Protein AF-A0A1H6XCK7-F1 (afdb_monomer)

Solvent-accessible surface area (backbone atoms only — not comparable to full-atom values): 4492 Å² total; per-residue (Å²): 128,64,53,71,66,59,37,32,59,44,56,72,70,63,50,68,67,25,32,34,37,42,73,86,53,91,63,70,28,38,25,72,43,70,56,100,69,33,40,30,31,51,35,97,82,78,45,38,35,39,37,28,51,82,44,99,90,44,35,33,33,33,32,69,83,76,75,45,76,44,80,57,66,37,63,41,76,74,88

pLDDT: mean 92.76, std 6.17, range [70.81, 97.88]

Stru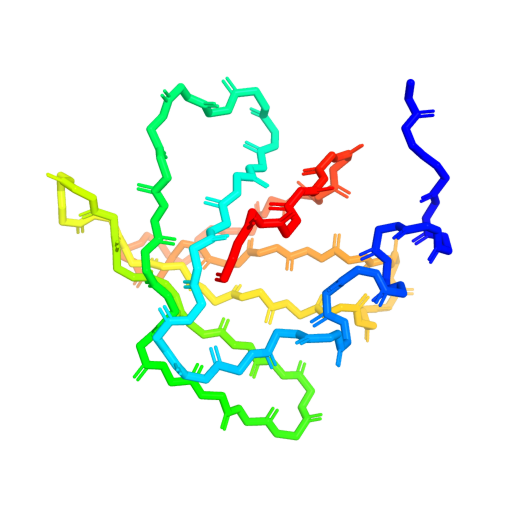cture (mmCIF, N/CA/C/O backbone):
data_AF-A0A1H6XCK7-F1
#
_entry.id   AF-A0A1H6XCK7-F1
#
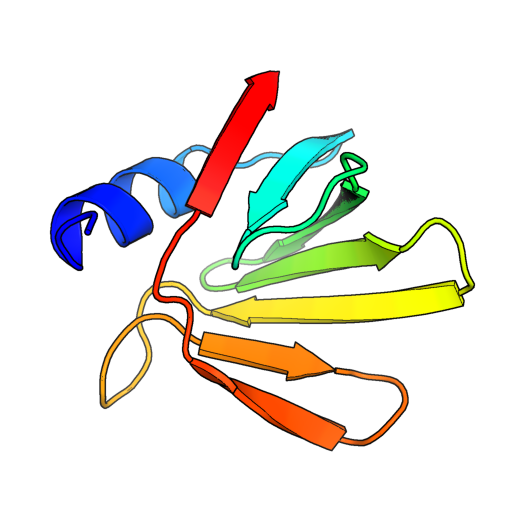loop_
_atom_site.group_PDB
_atom_site.id
_atom_site.type_symbol
_atom_site.label_atom_id
_atom_site.label_alt_id
_atom_site.label_comp_id
_atom_site.label_asym_id
_atom_site.label_entity_id
_atom_site.label_seq_id
_atom_site.pdbx_PDB_ins_code
_atom_site.Cartn_x
_atom_site.Cartn_y
_atom_site.Cartn_z
_atom_site.occupancy
_atom_site.B_iso_or_equiv
_atom_site.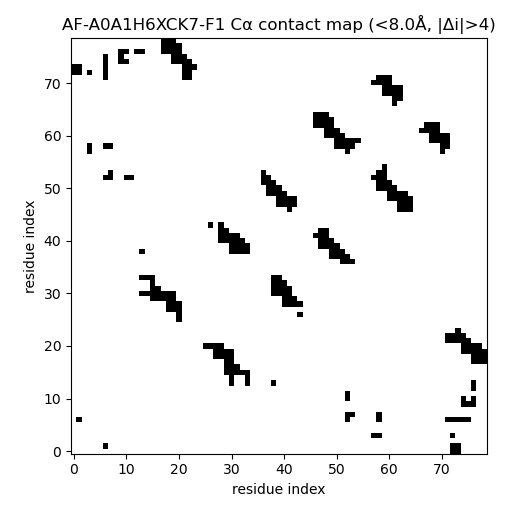auth_seq_id
_atom_site.auth_comp_id
_atom_site.auth_asym_id
_atom_site.auth_atom_id
_atom_site.pdbx_PDB_model_num
ATOM 1 N N . MET A 1 1 ? 5.243 15.594 5.724 1.00 73.19 1 MET A N 1
ATOM 2 C CA . MET A 1 1 ? 6.013 14.354 5.549 1.00 73.19 1 MET A CA 1
ATOM 3 C C . MET A 1 1 ? 5.651 13.520 6.751 1.00 73.19 1 MET A C 1
ATOM 5 O O . MET A 1 1 ? 5.879 14.011 7.853 1.00 73.19 1 MET A O 1
ATOM 9 N N . GLN A 1 2 ? 4.934 12.417 6.538 1.00 88.69 2 GLN A N 1
ATOM 10 C CA . GLN A 1 2 ? 4.646 11.473 7.618 1.00 88.69 2 GLN A CA 1
ATOM 11 C C . GLN A 1 2 ? 5.965 10.826 8.045 1.00 88.69 2 GLN A C 1
ATOM 13 O O . GLN A 1 2 ? 6.901 10.724 7.248 1.00 88.69 2 GLN A O 1
ATOM 18 N N . SER A 1 3 ? 6.068 10.473 9.316 1.00 93.94 3 SER A N 1
ATOM 19 C CA . SER A 1 3 ? 7.162 9.638 9.796 1.00 93.94 3 SER A CA 1
ATOM 20 C C . SER A 1 3 ? 6.968 8.191 9.340 1.00 93.94 3 SER A C 1
ATOM 22 O O . SER A 1 3 ? 5.847 7.754 9.097 1.00 93.94 3 SER A O 1
ATOM 24 N N . GLU A 1 4 ? 8.064 7.436 9.259 1.00 93.31 4 GLU A N 1
ATOM 25 C CA . GLU A 1 4 ? 8.024 6.011 8.906 1.00 93.31 4 GLU A CA 1
ATOM 26 C C . GLU A 1 4 ? 7.102 5.217 9.844 1.00 93.31 4 GLU A C 1
ATOM 28 O O . GLU A 1 4 ? 6.292 4.422 9.385 1.00 93.31 4 GLU A O 1
ATOM 33 N N . THR A 1 5 ? 7.161 5.491 11.151 1.00 94.06 5 THR A N 1
ATOM 34 C CA . THR A 1 5 ? 6.296 4.841 12.144 1.00 94.06 5 THR A CA 1
ATOM 35 C C . THR A 1 5 ? 4.819 5.149 11.916 1.00 94.06 5 THR A C 1
ATOM 37 O O . THR A 1 5 ? 4.017 4.231 11.961 1.00 94.06 5 THR A O 1
ATOM 40 N N . GLU A 1 6 ? 4.453 6.399 11.608 1.00 95.25 6 GLU A N 1
ATOM 41 C CA . GLU A 1 6 ? 3.056 6.740 11.288 1.00 95.25 6 GLU A CA 1
ATOM 42 C C . GLU A 1 6 ? 2.560 5.981 10.048 1.00 95.25 6 GLU A C 1
ATOM 44 O O . GLU A 1 6 ? 1.434 5.495 10.037 1.00 95.25 6 GLU A O 1
ATOM 49 N N . ILE A 1 7 ? 3.404 5.839 9.021 1.00 96.12 7 ILE A N 1
ATOM 50 C CA . ILE A 1 7 ? 3.061 5.093 7.801 1.00 96.12 7 ILE A CA 1
ATOM 51 C C . ILE A 1 7 ? 2.846 3.610 8.112 1.00 96.12 7 ILE A C 1
ATOM 53 O O . ILE A 1 7 ? 1.869 3.025 7.648 1.00 96.12 7 ILE A O 1
ATOM 57 N N . ILE A 1 8 ? 3.749 3.008 8.889 1.00 94.69 8 ILE A N 1
ATOM 58 C CA . ILE A 1 8 ? 3.657 1.599 9.283 1.00 94.69 8 ILE A CA 1
ATOM 59 C C . ILE A 1 8 ? 2.404 1.365 10.124 1.00 94.69 8 ILE A C 1
ATOM 61 O O . ILE A 1 8 ? 1.622 0.480 9.787 1.00 94.69 8 ILE A O 1
ATOM 65 N N . ASP A 1 9 ? 2.177 2.188 11.151 1.00 94.62 9 ASP A N 1
ATOM 66 C CA . ASP A 1 9 ? 1.012 2.074 12.029 1.00 94.62 9 ASP A CA 1
ATOM 67 C C . ASP A 1 9 ? -0.290 2.130 11.213 1.00 94.62 9 ASP A C 1
ATOM 69 O O . ASP A 1 9 ? -1.191 1.326 11.438 1.00 94.62 9 ASP A O 1
ATOM 73 N N . GLU A 1 10 ? -0.395 3.029 10.225 1.00 95.44 10 GLU A N 1
ATOM 74 C CA . GLU A 1 10 ? -1.565 3.091 9.344 1.00 95.44 10 GLU A CA 1
ATOM 75 C C . GLU A 1 10 ? -1.702 1.849 8.451 1.00 95.44 10 GLU A C 1
ATOM 77 O O . GLU A 1 10 ? -2.800 1.306 8.312 1.00 95.44 10 GLU A O 1
ATOM 82 N N . MET A 1 11 ? -0.605 1.370 7.862 1.00 95.88 11 MET A N 1
ATOM 83 C CA . MET A 1 11 ? -0.609 0.162 7.034 1.00 95.88 11 MET A CA 1
ATOM 84 C C . MET A 1 11 ? -1.017 -1.095 7.806 1.00 95.88 11 MET A C 1
ATOM 86 O O . MET A 1 11 ? -1.683 -1.958 7.243 1.00 95.88 11 MET A O 1
ATOM 90 N N . GLU A 1 12 ? -0.645 -1.203 9.081 1.00 93.56 12 GLU A N 1
ATOM 91 C CA . GLU A 1 12 ? -1.005 -2.339 9.938 1.00 93.56 12 GLU A CA 1
ATOM 92 C C . GLU A 1 12 ? -2.500 -2.377 10.294 1.00 93.56 12 GLU A C 1
ATOM 94 O O . GLU A 1 12 ? -3.004 -3.416 10.718 1.00 93.56 12 GLU A O 1
ATOM 99 N N . THR A 1 13 ? -3.234 -1.275 10.093 1.00 93.38 13 THR A N 1
ATOM 100 C CA . THR A 1 13 ? -4.694 -1.230 10.304 1.00 93.38 13 THR A CA 1
ATOM 101 C C . THR A 1 13 ? -5.517 -1.696 9.103 1.00 93.38 13 THR A C 1
ATOM 103 O O . THR A 1 13 ? -6.740 -1.786 9.196 1.00 93.38 13 THR A O 1
ATOM 106 N N . VAL A 1 14 ? -4.866 -1.959 7.969 1.00 96.38 14 VAL A N 1
ATOM 107 C CA . VAL A 1 14 ? -5.529 -2.302 6.711 1.00 96.38 14 VAL A CA 1
ATOM 108 C C . VAL A 1 14 ? -6.133 -3.708 6.754 1.00 96.38 14 VAL A C 1
ATOM 110 O O . VAL A 1 14 ? -5.482 -4.676 7.140 1.00 96.38 14 VAL A O 1
ATOM 113 N N . GLU A 1 15 ? -7.360 -3.825 6.250 1.00 96.81 15 GLU A N 1
ATOM 114 C CA . GLU A 1 15 ? -8.070 -5.086 6.044 1.00 96.81 15 GLU A CA 1
ATOM 115 C C . GLU A 1 15 ? -8.492 -5.233 4.567 1.00 96.81 15 GLU A C 1
ATOM 117 O O . GLU A 1 15 ? -8.437 -4.287 3.772 1.00 96.81 15 GLU A O 1
ATOM 122 N N . GLU A 1 16 ? -8.930 -6.429 4.162 1.00 96.81 16 GLU A N 1
ATOM 123 C CA . GLU A 1 16 ? -9.545 -6.606 2.842 1.00 96.81 16 GLU A CA 1
ATOM 124 C C . GLU A 1 16 ? -10.774 -5.697 2.693 1.00 96.81 16 GLU A C 1
ATOM 126 O O . GLU A 1 16 ? -11.645 -5.632 3.561 1.00 96.81 16 GLU A O 1
ATOM 131 N N . GLY A 1 17 ? -10.866 -5.001 1.561 1.00 95.62 17 GLY A N 1
ATOM 132 C CA . GLY A 1 17 ? -11.924 -4.033 1.289 1.00 95.62 17 GLY A CA 1
ATOM 133 C C . GLY A 1 17 ? -11.638 -2.614 1.782 1.00 95.62 17 GLY A C 1
ATOM 134 O O . GLY A 1 17 ? -12.374 -1.707 1.385 1.00 95.62 17 GLY A O 1
ATOM 135 N N . SER A 1 18 ? -10.574 -2.393 2.563 1.00 96.38 18 SER A N 1
ATOM 136 C CA . SER A 1 18 ? -10.160 -1.046 2.960 1.00 96.38 18 SER A C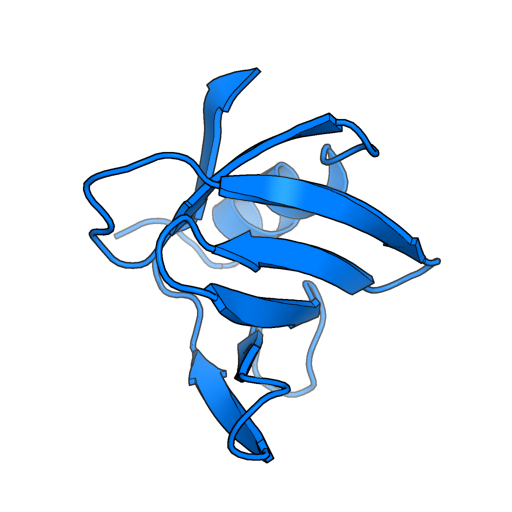A 1
ATOM 137 C C . SER A 1 18 ? -9.841 -0.167 1.750 1.00 96.38 18 SER A C 1
ATOM 139 O O . SER A 1 18 ? -9.329 -0.629 0.724 1.00 96.38 18 SER A O 1
ATOM 141 N N . GLU A 1 19 ? -10.118 1.128 1.871 1.00 95.50 19 GLU A N 1
ATOM 142 C CA . GLU A 1 19 ? -9.755 2.139 0.883 1.00 95.50 19 GLU A CA 1
ATOM 143 C C . GLU A 1 19 ? -8.532 2.934 1.335 1.00 95.50 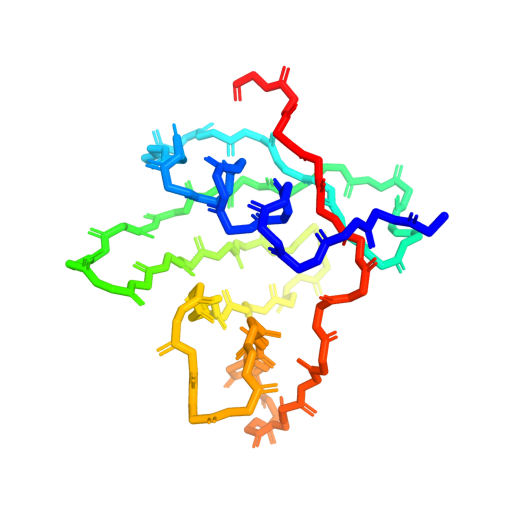19 GLU A C 1
ATOM 145 O O . GLU A 1 19 ? -8.516 3.511 2.421 1.00 95.50 19 GLU A O 1
ATOM 150 N N . VAL A 1 20 ? -7.521 3.017 0.467 1.00 96.19 20 VAL A N 1
ATOM 151 C CA . VAL A 1 20 ? -6.230 3.637 0.801 1.00 96.19 20 VAL A CA 1
ATOM 152 C C . VAL A 1 20 ? -5.765 4.643 -0.254 1.00 96.19 20 VAL A C 1
ATOM 154 O O . VAL A 1 20 ? -6.101 4.543 -1.443 1.00 96.19 20 VAL A O 1
ATOM 157 N N . LEU A 1 21 ? -4.961 5.616 0.176 1.00 95.50 21 LEU A N 1
ATOM 158 C CA . LEU A 1 21 ? -4.208 6.550 -0.665 1.00 95.50 21 LEU A CA 1
ATOM 159 C C . LEU A 1 21 ? -2.727 6.512 -0.291 1.00 95.50 21 LEU A C 1
ATOM 161 O O . LEU A 1 21 ? -2.377 6.254 0.850 1.00 95.50 21 LEU A O 1
ATOM 165 N N . TRP A 1 22 ? -1.852 6.792 -1.253 1.00 95.12 22 TRP A N 1
ATOM 166 C CA . TRP A 1 22 ? -0.412 6.851 -1.006 1.00 95.12 22 TRP A CA 1
ATOM 167 C C . TRP A 1 22 ? 0.290 7.756 -2.011 1.00 95.12 22 TRP A C 1
ATOM 169 O O . TRP A 1 22 ? -0.228 7.964 -3.115 1.00 95.12 22 TRP A O 1
ATOM 179 N N . ASN A 1 23 ? 1.473 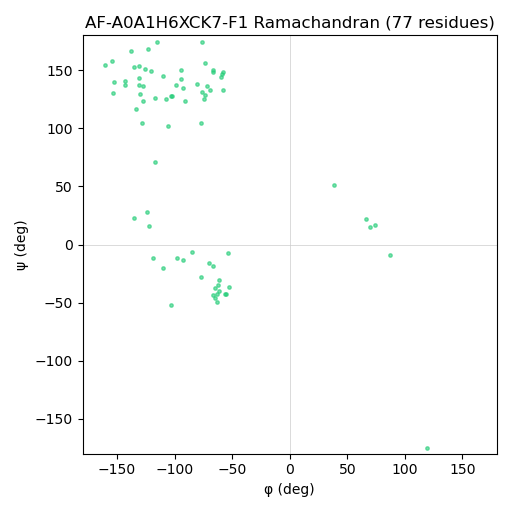8.252 -1.645 1.00 94.75 23 ASN A N 1
ATOM 180 C CA . ASN A 1 23 ? 2.402 9.016 -2.489 1.00 94.75 23 ASN A CA 1
ATOM 181 C C . ASN A 1 23 ? 1.700 10.011 -3.445 1.00 94.75 23 ASN A C 1
ATOM 183 O O . ASN A 1 23 ? 1.902 9.983 -4.666 1.00 94.75 23 ASN A O 1
ATOM 187 N N . GLY A 1 24 ? 0.809 10.855 -2.916 1.00 93.06 24 GLY A N 1
ATOM 188 C CA . GLY A 1 24 ? 0.079 11.871 -3.680 1.00 93.06 24 GLY A CA 1
ATOM 189 C C . GLY A 1 24 ? -0.979 11.364 -4.677 1.00 93.06 24 GLY A C 1
ATOM 190 O O . GLY A 1 24 ? -1.421 12.130 -5.547 1.00 93.06 24 GLY A O 1
ATOM 191 N N . ARG A 1 25 ? -1.407 10.094 -4.610 1.00 91.19 25 ARG A N 1
ATOM 192 C CA . ARG A 1 25 ? -2.526 9.598 -5.432 1.00 91.19 25 ARG A CA 1
ATOM 193 C C . ARG A 1 25 ? -3.811 10.373 -5.143 1.00 91.19 25 ARG A C 1
ATOM 195 O O . ARG A 1 25 ? -4.108 10.746 -4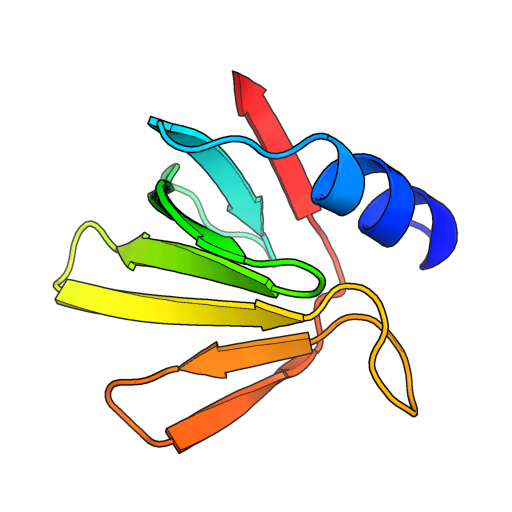.020 1.00 91.19 25 ARG A O 1
ATOM 202 N N . LYS A 1 26 ? -4.605 10.586 -6.198 1.00 91.00 26 LYS A N 1
ATOM 203 C CA . LYS A 1 26 ? -5.865 11.356 -6.141 1.00 91.00 26 LYS A CA 1
ATOM 204 C C . LYS A 1 26 ? -7.122 10.498 -6.016 1.00 91.00 26 LYS A C 1
ATOM 206 O O . LYS A 1 26 ? -8.207 11.035 -5.825 1.00 91.00 26 LYS A O 1
ATOM 211 N N . HIS A 1 27 ? -6.987 9.191 -6.208 1.00 91.38 27 HIS A N 1
ATOM 212 C CA . HIS A 1 27 ? -8.096 8.245 -6.197 1.00 91.38 27 HIS A CA 1
ATOM 213 C C . HIS A 1 27 ? -7.743 7.094 -5.274 1.00 91.38 27 HIS A C 1
ATOM 215 O O . HIS A 1 27 ? -6.654 6.523 -5.424 1.00 91.38 27 HIS A O 1
ATOM 221 N N . THR A 1 28 ? -8.670 6.782 -4.369 1.00 93.00 28 THR A N 1
ATOM 222 C CA . THR A 1 28 ? -8.567 5.639 -3.467 1.00 93.00 28 THR A CA 1
ATOM 223 C C . THR A 1 28 ? -8.420 4.360 -4.273 1.00 93.00 28 THR A C 1
ATOM 225 O O . THR A 1 28 ? -8.901 4.266 -5.409 1.00 93.00 28 THR A O 1
ATOM 228 N N . GLN A 1 29 ? -7.696 3.406 -3.705 1.00 93.62 29 GLN A N 1
ATOM 229 C CA . GLN A 1 29 ? -7.648 2.042 -4.213 1.00 93.62 29 GLN A CA 1
ATOM 230 C C . GLN A 1 29 ? -8.142 1.102 -3.133 1.00 93.62 29 GLN A C 1
ATOM 232 O O . GLN A 1 29 ? -7.969 1.380 -1.946 1.00 93.62 29 GLN A O 1
ATOM 237 N N . THR A 1 30 ? -8.750 0.013 -3.572 1.00 94.69 30 THR A N 1
ATOM 238 C CA . THR A 1 30 ? -9.299 -1.001 -2.685 1.00 94.69 30 THR A CA 1
ATOM 239 C C . THR A 1 30 ? -8.255 -2.074 -2.442 1.00 94.69 30 THR A C 1
ATOM 241 O O . THR A 1 30 ? -7.605 -2.541 -3.382 1.00 94.69 30 THR A O 1
ATOM 244 N N . VAL A 1 31 ? -8.113 -2.451 -1.181 1.00 97.06 31 VAL A N 1
ATOM 245 C CA . VAL A 1 31 ? -7.306 -3.587 -0.750 1.00 97.06 31 VAL A CA 1
ATOM 246 C C . VAL A 1 31 ? -8.047 -4.869 -1.106 1.00 97.06 31 VAL A C 1
ATOM 248 O O . VAL A 1 31 ? -9.217 -5.025 -0.761 1.00 97.06 31 VAL A O 1
ATOM 251 N N . VAL A 1 32 ? -7.387 -5.755 -1.847 1.00 96.69 32 VAL A N 1
ATOM 252 C CA . VAL A 1 32 ? -7.996 -6.967 -2.420 1.00 96.69 32 VAL A CA 1
ATOM 253 C C . VAL A 1 32 ? -7.516 -8.260 -1.772 1.00 96.69 32 VAL A C 1
ATOM 255 O O . VAL A 1 32 ? -8.200 -9.268 -1.898 1.00 96.69 32 VAL A O 1
ATOM 258 N N . ASP A 1 33 ? -6.365 -8.228 -1.104 1.00 97.25 33 ASP A N 1
ATOM 259 C CA . ASP A 1 33 ? -5.776 -9.368 -0.404 1.00 97.25 33 ASP A CA 1
ATOM 260 C C . ASP A 1 33 ? -4.908 -8.847 0.744 1.00 97.25 33 ASP A C 1
ATOM 262 O O . ASP A 1 33 ? -4.198 -7.846 0.581 1.00 97.25 33 ASP A O 1
ATOM 266 N N . VAL A 1 34 ? -4.962 -9.515 1.896 1.00 97.38 34 VAL A N 1
ATOM 267 C CA . VAL A 1 34 ? -4.123 -9.208 3.062 1.00 97.38 34 VAL A CA 1
ATOM 268 C C . VAL A 1 34 ? -3.426 -10.482 3.529 1.00 97.38 34 VAL A C 1
ATOM 270 O O . VAL A 1 34 ? -4.053 -11.483 3.867 1.00 97.38 34 VAL A O 1
ATOM 273 N N . ALA A 1 35 ? -2.102 -10.421 3.590 1.00 95.62 35 ALA A N 1
ATOM 274 C CA . ALA A 1 35 ? -1.228 -11.456 4.117 1.00 95.62 35 ALA A CA 1
ATOM 275 C C . ALA A 1 35 ? -0.495 -10.954 5.372 1.00 95.62 35 ALA A C 1
ATOM 277 O O . ALA A 1 35 ? -0.566 -9.783 5.728 1.00 95.62 35 ALA A O 1
ATOM 278 N N . GLU A 1 36 ? 0.251 -11.844 6.032 1.00 89.00 36 GLU A N 1
ATOM 279 C CA . GLU A 1 36 ? 0.879 -11.582 7.339 1.00 89.00 36 GLU A CA 1
ATOM 280 C C . GLU A 1 36 ? 1.738 -10.304 7.387 1.00 89.00 36 GLU A C 1
ATOM 282 O O . GLU A 1 36 ? 1.722 -9.614 8.395 1.00 89.00 36 GLU A O 1
ATOM 287 N N . ASN A 1 37 ? 2.458 -9.972 6.307 1.00 91.19 37 ASN A N 1
ATOM 288 C CA . ASN A 1 37 ? 3.344 -8.798 6.235 1.00 91.19 37 ASN A CA 1
ATOM 289 C C . ASN A 1 37 ? 3.185 -8.013 4.923 1.00 91.19 37 ASN A C 1
ATOM 291 O O . ASN A 1 37 ? 4.117 -7.348 4.464 1.00 91.19 37 ASN A O 1
ATOM 295 N N . SER A 1 38 ? 2.041 -8.149 4.257 1.00 96.75 38 SER A N 1
ATOM 296 C CA . SER A 1 38 ? 1.789 -7.431 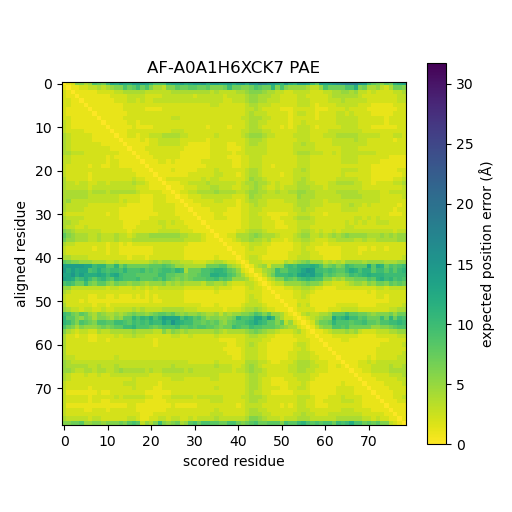3.012 1.00 96.75 38 SER A CA 1
ATOM 297 C C . SER A 1 38 ? 0.312 -7.359 2.694 1.00 96.75 38 SER A C 1
ATOM 299 O O . SER A 1 38 ? -0.426 -8.277 3.026 1.00 96.75 38 SER A O 1
ATOM 301 N N . PHE A 1 39 ? -0.094 -6.353 1.936 1.00 97.81 39 PHE A N 1
ATOM 302 C CA . PHE A 1 39 ? -1.430 -6.304 1.350 1.00 97.81 39 PHE A CA 1
ATOM 303 C C . PHE A 1 39 ? -1.359 -5.866 -0.107 1.00 97.81 39 PHE A C 1
ATOM 305 O O . PHE A 1 39 ? -0.427 -5.170 -0.522 1.00 97.81 39 PHE A O 1
ATOM 312 N N . GLU A 1 40 ? -2.335 -6.286 -0.898 1.00 97.88 40 GLU A N 1
ATOM 313 C CA . GLU A 1 40 ? -2.426 -5.960 -2.316 1.00 97.88 40 GLU A CA 1
ATOM 314 C C . GLU A 1 40 ? -3.581 -5.007 -2.581 1.00 97.88 40 GLU A C 1
ATOM 316 O O . GLU A 1 40 ? -4.634 -5.089 -1.953 1.00 97.88 40 GLU A O 1
ATOM 321 N N . VAL A 1 41 ? -3.394 -4.097 -3.535 1.00 96.50 41 VAL A N 1
ATOM 322 C CA . VAL A 1 41 ? -4.447 -3.188 -3.993 1.00 96.50 41 VAL A CA 1
ATOM 323 C C . VAL A 1 41 ? -4.596 -3.243 -5.502 1.00 96.50 41 VAL A C 1
ATOM 325 O O . VAL A 1 41 ? -3.615 -3.148 -6.254 1.00 96.50 41 VAL A O 1
ATOM 328 N N . GLU A 1 42 ? -5.845 -3.283 -5.956 1.00 89.62 42 GLU A N 1
ATOM 329 C CA . GLU A 1 42 ? -6.171 -3.091 -7.362 1.00 89.62 42 GLU A CA 1
ATOM 330 C C . GLU A 1 42 ? -6.449 -1.619 -7.656 1.00 89.62 42 GLU A C 1
ATOM 332 O O . GLU A 1 42 ? -7.292 -0.942 -7.070 1.00 89.62 42 GLU A O 1
ATOM 337 N N . GLY A 1 43 ? -5.681 -1.110 -8.606 1.00 76.44 43 GLY A N 1
ATOM 338 C CA . GLY A 1 43 ? -5.727 0.242 -9.106 1.00 76.44 43 GLY A CA 1
ATOM 339 C C . GLY A 1 43 ? -6.853 0.438 -10.117 1.00 76.44 43 GLY A C 1
ATOM 340 O O . GLY A 1 43 ? -6.949 -0.321 -11.077 1.00 76.44 43 GLY A O 1
ATOM 341 N N . ASN A 1 44 ? -7.570 1.562 -10.046 1.00 70.81 44 ASN A N 1
ATOM 342 C CA . ASN A 1 44 ? -8.633 1.974 -10.987 1.00 70.81 44 ASN A CA 1
ATOM 343 C C . ASN A 1 44 ? -8.252 2.006 -12.494 1.00 70.81 44 ASN A C 1
ATOM 345 O O . ASN A 1 44 ? -9.101 2.248 -13.349 1.00 70.81 44 ASN A O 1
ATOM 349 N N . ARG A 1 45 ? -6.976 1.808 -12.855 1.00 73.88 45 ARG A N 1
ATOM 350 C CA . ARG A 1 45 ? -6.480 1.699 -14.246 1.00 73.88 45 ARG A CA 1
ATOM 351 C C . ARG A 1 45 ? -5.719 0.394 -14.509 1.00 73.88 45 ARG A C 1
ATOM 353 O O . ARG A 1 45 ? -4.819 0.370 -15.344 1.00 73.88 45 ARG A O 1
ATOM 360 N N . GLY A 1 46 ? -6.047 -0.664 -13.769 1.00 78.00 46 GLY A N 1
ATOM 361 C CA . GLY A 1 46 ? -5.409 -1.976 -13.883 1.00 78.00 46 GLY A CA 1
ATOM 362 C C . GLY A 1 46 ? -3.999 -2.033 -13.299 1.00 78.00 46 GLY A C 1
ATOM 363 O O . GLY A 1 46 ? -3.244 -2.933 -13.639 1.00 78.00 46 GLY A O 1
ATOM 364 N N . GLY A 1 47 ? -3.607 -1.060 -12.471 1.00 87.81 47 GLY A N 1
ATOM 365 C CA . GLY A 1 47 ? -2.351 -1.141 -11.725 1.00 87.81 47 GLY A CA 1
ATOM 366 C C . GLY A 1 47 ? -2.521 -2.104 -10.560 1.00 87.81 47 GLY A C 1
ATOM 367 O O . GLY A 1 47 ? -3.482 -1.948 -9.831 1.00 87.81 47 GLY A O 1
ATOM 368 N N . 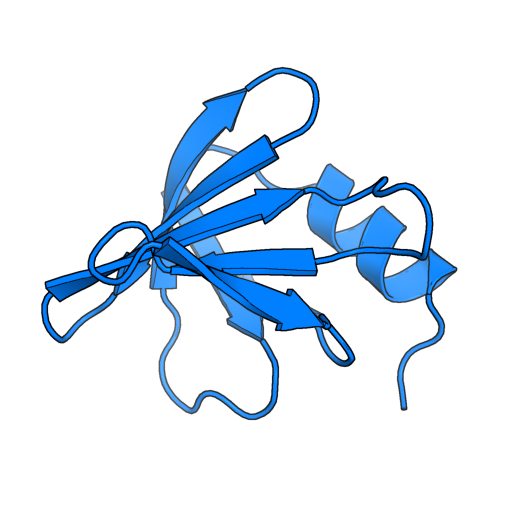HIS A 1 48 ? -1.618 -3.052 -10.362 1.00 94.94 48 HIS A N 1
ATOM 369 C CA . HIS A 1 48 ? -1.683 -3.969 -9.228 1.00 94.94 48 HIS A CA 1
ATOM 370 C C . HIS A 1 48 ? -0.444 -3.756 -8.362 1.00 94.94 48 HIS A C 1
ATOM 372 O O . HIS A 1 48 ? 0.670 -3.749 -8.894 1.00 94.94 48 HIS A O 1
ATOM 378 N N . TYR A 1 49 ? -0.625 -3.495 -7.068 1.00 96.75 49 TYR A N 1
ATOM 379 C CA . TYR A 1 49 ? 0.477 -3.154 -6.169 1.00 96.75 49 TYR A CA 1
ATOM 380 C C . TYR A 1 49 ? 0.419 -3.985 -4.901 1.00 96.75 49 TYR A C 1
ATOM 382 O O . TYR A 1 49 ? -0.654 -4.112 -4.325 1.00 96.75 49 TYR A O 1
ATOM 390 N N . ARG A 1 50 ? 1.574 -4.476 -4.453 1.00 97.62 50 ARG A N 1
ATOM 391 C CA . ARG A 1 50 ? 1.746 -5.113 -3.147 1.00 97.62 50 ARG A CA 1
ATOM 392 C C . ARG A 1 50 ? 2.531 -4.186 -2.241 1.00 97.62 50 ARG A C 1
ATOM 394 O O . ARG A 1 50 ? 3.624 -3.778 -2.617 1.00 97.62 50 ARG A O 1
ATOM 401 N N . PHE A 1 51 ? 1.991 -3.879 -1.076 1.00 97.75 51 PHE A N 1
ATOM 402 C CA . PHE A 1 51 ? 2.652 -3.112 -0.031 1.00 97.75 51 PHE A CA 1
ATOM 403 C C . PHE A 1 51 ? 3.308 -4.044 0.972 1.00 97.75 51 PHE A C 1
ATOM 405 O O . PHE A 1 51 ? 2.744 -5.084 1.300 1.00 97.75 51 PHE A O 1
ATOM 412 N N . VAL A 1 52 ? 4.476 -3.652 1.466 1.00 96.88 52 VAL A N 1
ATOM 413 C CA . VAL A 1 52 ? 5.217 -4.340 2.521 1.00 96.88 52 VAL A CA 1
ATOM 414 C C . VAL A 1 52 ? 5.553 -3.295 3.588 1.00 96.88 52 VAL A C 1
ATOM 416 O O . VAL A 1 52 ? 6.434 -2.468 3.344 1.00 96.88 52 VAL A O 1
ATOM 419 N N . PRO A 1 53 ? 4.852 -3.289 4.739 1.00 93.75 53 PRO A N 1
ATOM 420 C CA . PRO A 1 53 ? 5.016 -2.247 5.756 1.00 93.75 53 PRO A CA 1
ATOM 421 C C . PRO A 1 53 ? 6.409 -2.247 6.396 1.00 93.75 53 PRO A C 1
ATOM 423 O O . PRO A 1 53 ? 6.985 -1.196 6.644 1.00 93.75 53 PRO A O 1
ATOM 426 N N . THR A 1 54 ? 6.988 -3.427 6.616 1.00 86.38 54 THR A N 1
ATOM 427 C CA . THR A 1 54 ? 8.271 -3.599 7.313 1.00 86.38 54 THR A CA 1
ATOM 428 C C . THR A 1 54 ? 9.324 -4.216 6.388 1.00 86.38 54 THR A C 1
ATOM 430 O O . THR A 1 54 ? 9.706 -5.382 6.501 1.00 86.38 54 THR A O 1
ATOM 433 N N . GLY A 1 55 ? 9.792 -3.428 5.414 1.00 74.75 55 GLY A N 1
ATOM 434 C CA . GLY A 1 55 ? 10.942 -3.778 4.576 1.00 74.75 55 GLY A CA 1
ATOM 435 C C . GLY A 1 55 ? 12.287 -3.601 5.289 1.00 74.75 55 GLY A C 1
ATOM 436 O O . GLY A 1 55 ? 12.363 -3.089 6.402 1.00 74.75 55 GLY A O 1
ATOM 437 N N . THR A 1 56 ? 13.381 -4.014 4.637 1.00 79.69 56 THR A N 1
ATOM 438 C CA . THR A 1 56 ? 14.748 -3.855 5.181 1.00 79.69 56 THR A CA 1
ATOM 439 C C . THR A 1 56 ? 15.135 -2.388 5.402 1.00 79.69 56 THR A C 1
ATOM 441 O O . THR A 1 56 ? 15.879 -2.107 6.337 1.00 79.69 56 THR A O 1
ATOM 444 N N . ASP A 1 57 ? 14.594 -1.480 4.586 1.00 83.75 57 ASP A N 1
ATOM 445 C CA . ASP A 1 57 ? 14.912 -0.046 4.586 1.00 83.75 57 ASP A CA 1
ATOM 446 C C . ASP A 1 57 ? 13.666 0.844 4.809 1.00 83.75 57 ASP A C 1
ATOM 448 O O . ASP A 1 57 ? 13.714 2.040 4.534 1.00 83.75 57 ASP A O 1
ATOM 452 N N . GLY A 1 58 ? 12.554 0.264 5.284 1.00 90.06 58 GLY A N 1
ATOM 453 C CA . GLY A 1 58 ? 11.271 0.952 5.493 1.00 90.06 58 GLY A CA 1
ATOM 454 C C . GLY A 1 58 ? 10.109 0.375 4.665 1.00 90.06 58 GLY A C 1
ATOM 455 O O . GLY A 1 58 ? 10.269 -0.663 4.006 1.00 90.06 58 GLY A O 1
ATOM 456 N N . PRO A 1 59 ? 8.921 1.009 4.708 1.00 96.00 59 PRO A N 1
ATOM 457 C CA . PRO A 1 59 ? 7.758 0.584 3.943 1.00 96.00 59 PRO A CA 1
ATOM 458 C C . PRO A 1 59 ? 7.975 0.824 2.447 1.00 96.00 59 PRO A C 1
ATOM 460 O O . PRO A 1 59 ? 8.357 1.911 2.009 1.00 96.00 59 PRO A O 1
ATOM 463 N N . TYR A 1 60 ? 7.672 -0.184 1.636 1.00 96.75 60 TYR A N 1
ATOM 464 C CA . TYR A 1 60 ? 7.761 -0.089 0.181 1.00 96.75 60 TYR A CA 1
ATOM 465 C C . TYR A 1 60 ? 6.560 -0.755 -0.484 1.00 96.75 60 TYR A C 1
ATOM 467 O O . TYR A 1 60 ? 5.791 -1.493 0.138 1.00 96.75 60 TYR A O 1
ATOM 475 N N . LEU A 1 61 ? 6.390 -0.489 -1.775 1.00 96.38 61 LEU A N 1
ATOM 476 C CA . LEU A 1 61 ? 5.421 -1.182 -2.607 1.00 96.38 61 LEU A CA 1
ATOM 477 C C . LEU A 1 61 ? 6.054 -1.677 -3.903 1.00 96.38 61 LEU A C 1
ATOM 479 O O . LEU A 1 61 ? 6.842 -0.976 -4.535 1.00 96.38 61 LEU A O 1
ATOM 483 N N . THR A 1 62 ? 5.627 -2.851 -4.352 1.00 96.62 62 THR A N 1
ATOM 484 C CA . THR A 1 62 ? 5.971 -3.412 -5.657 1.00 96.62 62 THR A CA 1
ATOM 485 C C . THR A 1 62 ? 4.795 -3.245 -6.607 1.00 96.62 62 THR A C 1
ATOM 487 O O . THR A 1 62 ? 3.678 -3.670 -6.319 1.00 96.62 62 THR A O 1
ATOM 490 N N . ASN A 1 63 ? 5.031 -2.677 -7.788 1.00 95.12 63 ASN A N 1
ATOM 491 C CA . ASN A 1 63 ? 4.081 -2.740 -8.894 1.00 95.12 63 ASN A CA 1
ATOM 492 C C . ASN A 1 63 ? 4.153 -4.123 -9.548 1.00 95.12 63 ASN A C 1
ATOM 494 O O . ASN A 1 63 ? 5.077 -4.403 -10.312 1.00 95.12 63 ASN A O 1
ATOM 498 N N . LEU A 1 64 ? 3.163 -4.970 -9.290 1.00 95.56 64 LEU A N 1
ATOM 499 C CA . LEU A 1 64 ? 3.123 -6.360 -9.743 1.00 95.56 64 LEU A CA 1
ATOM 500 C C . LEU A 1 64 ? 3.011 -6.499 -11.269 1.00 95.56 64 LEU A C 1
ATOM 502 O O . LEU A 1 64 ? 3.383 -7.533 -11.817 1.00 95.56 64 LEU A O 1
ATOM 506 N N . ASN A 1 65 ? 2.589 -5.450 -11.982 1.00 92.50 65 ASN A N 1
ATOM 507 C CA . ASN A 1 65 ? 2.563 -5.466 -13.448 1.00 92.50 65 ASN A CA 1
ATOM 508 C C . ASN A 1 65 ? 3.948 -5.270 -14.074 1.00 92.50 65 ASN A C 1
ATOM 510 O O . ASN A 1 65 ? 4.172 -5.682 -15.211 1.00 92.50 65 ASN A O 1
ATOM 514 N N . SER A 1 66 ? 4.854 -4.571 -13.385 1.00 93.44 66 SER A N 1
ATOM 515 C CA . SER A 1 66 ? 6.174 -4.209 -13.918 1.00 93.44 66 SER A CA 1
ATOM 516 C C . SER A 1 66 ? 7.348 -4.782 -13.127 1.00 93.44 66 SER A C 1
ATOM 518 O O . SER A 1 66 ? 8.477 -4.705 -13.612 1.00 93.44 66 SER A O 1
ATOM 520 N N . GLY A 1 67 ? 7.103 -5.331 -11.935 1.00 94.75 67 GLY A N 1
ATOM 521 C CA . GLY A 1 67 ? 8.125 -5.815 -11.007 1.00 94.75 67 GLY A CA 1
ATOM 522 C C . GLY A 1 67 ? 9.015 -4.709 -10.438 1.00 94.75 67 GLY A C 1
ATOM 523 O O . GLY A 1 67 ? 10.154 -4.984 -10.080 1.00 94.75 67 GLY A O 1
ATOM 524 N N . ARG A 1 68 ? 8.552 -3.450 -10.436 1.00 95.00 68 ARG A N 1
ATOM 525 C CA . ARG A 1 68 ? 9.318 -2.310 -9.906 1.00 95.00 68 ARG A CA 1
ATOM 526 C C . ARG A 1 68 ? 8.885 -1.961 -8.494 1.00 95.00 68 ARG A C 1
ATOM 528 O O . ARG A 1 68 ? 7.682 -1.835 -8.259 1.00 95.00 68 ARG A O 1
ATOM 535 N N . ASP A 1 69 ? 9.868 -1.690 -7.648 1.00 95.31 69 ASP A N 1
ATOM 536 C CA . ASP A 1 69 ? 9.669 -1.241 -6.273 1.00 95.31 69 ASP A CA 1
ATOM 537 C C . ASP A 1 69 ? 9.708 0.286 -6.166 1.00 95.31 69 ASP A C 1
ATOM 539 O O . ASP A 1 69 ? 10.356 0.971 -6.967 1.00 95.31 69 ASP A O 1
ATOM 543 N N . TYR A 1 70 ? 8.971 0.803 -5.190 1.00 94.88 70 TYR A N 1
ATOM 544 C CA . TYR A 1 70 ? 8.863 2.217 -4.862 1.00 94.88 70 TYR A CA 1
ATOM 545 C C . TYR A 1 70 ? 8.777 2.378 -3.347 1.00 94.88 70 TYR A C 1
ATOM 547 O O . TYR A 1 70 ? 8.050 1.626 -2.697 1.00 94.88 70 TYR A O 1
ATOM 555 N N . ASP A 1 71 ? 9.441 3.396 -2.816 1.00 95.62 71 ASP A N 1
ATOM 556 C CA . ASP A 1 71 ? 9.314 3.775 -1.409 1.00 95.62 71 ASP A CA 1
ATOM 557 C C . ASP A 1 71 ? 7.900 4.300 -1.121 1.00 95.62 71 ASP A C 1
ATOM 559 O O . ASP A 1 71 ? 7.236 4.867 -2.006 1.00 95.62 71 ASP A O 1
ATOM 563 N N . VAL A 1 72 ? 7.418 4.109 0.108 1.00 96.12 72 VAL A N 1
ATOM 564 C CA . VAL A 1 72 ? 6.174 4.731 0.577 1.00 96.12 72 VAL A CA 1
ATOM 565 C C . VAL A 1 72 ? 6.502 5.865 1.536 1.00 96.12 72 VAL A C 1
ATOM 567 O O . VAL A 1 72 ? 6.785 5.638 2.704 1.00 96.12 72 VAL A O 1
ATOM 570 N N . ASP A 1 73 ? 6.428 7.093 1.027 1.00 95.06 73 ASP A N 1
ATOM 571 C CA . ASP A 1 73 ? 6.704 8.323 1.784 1.00 95.06 73 ASP A CA 1
ATOM 572 C C . ASP A 1 73 ? 5.435 8.928 2.414 1.00 95.06 73 ASP A C 1
ATOM 574 O O . ASP A 1 73 ? 5.490 9.870 3.212 1.00 95.06 73 ASP A O 1
ATOM 578 N N . GLU A 1 74 ? 4.272 8.446 1.978 1.00 96.56 74 GLU A N 1
ATOM 579 C CA . GLU A 1 74 ? 2.955 8.904 2.397 1.00 96.56 74 GLU A CA 1
ATOM 580 C C . GLU A 1 74 ? 1.949 7.764 2.236 1.00 96.56 74 GLU A C 1
ATOM 582 O O . GLU A 1 74 ? 1.840 7.186 1.149 1.00 96.56 74 GLU A O 1
ATOM 587 N N . PHE A 1 75 ? 1.167 7.496 3.278 1.00 97.31 75 PHE A N 1
ATOM 588 C CA . PHE A 1 75 ? 0.094 6.509 3.270 1.00 97.31 75 PHE A CA 1
ATOM 589 C C . PHE A 1 75 ? -1.080 7.023 4.096 1.00 97.31 75 PHE A C 1
ATOM 591 O O . PHE A 1 75 ? -0.871 7.605 5.153 1.00 97.31 75 PHE A O 1
ATOM 598 N N . HIS A 1 76 ? -2.296 6.833 3.590 1.00 96.62 76 HIS A N 1
ATOM 599 C CA . HIS A 1 76 ? -3.525 7.221 4.273 1.00 96.62 76 HIS A CA 1
ATOM 600 C C . HIS A 1 76 ? -4.536 6.088 4.202 1.00 96.62 76 HIS A C 1
ATOM 602 O O . HIS A 1 76 ? -5.024 5.762 3.110 1.00 96.62 76 HIS A O 1
ATOM 608 N N . PHE A 1 77 ? -4.895 5.540 5.358 1.00 95.00 77 PHE A N 1
ATOM 609 C CA . PHE A 1 77 ? -6.103 4.731 5.503 1.00 95.00 77 PHE A CA 1
ATOM 610 C C . PHE A 1 77 ? -7.343 5.639 5.478 1.00 95.00 77 PHE A C 1
ATOM 612 O O . PHE A 1 77 ? -7.419 6.631 6.204 1.00 95.00 77 PHE A O 1
ATOM 619 N N . ILE A 1 78 ? -8.327 5.323 4.631 1.00 94.12 78 ILE A N 1
ATOM 620 C CA . ILE A 1 78 ? -9.529 6.153 4.464 1.00 94.12 78 ILE A CA 1
ATOM 621 C C . ILE A 1 78 ? -10.737 5.550 5.181 1.00 94.12 78 ILE A C 1
ATOM 623 O O . ILE A 1 78 ? -11.424 6.275 5.907 1.00 94.12 78 ILE A O 1
ATOM 627 N N . ARG A 1 79 ? -11.039 4.270 4.931 1.00 87.81 79 ARG A N 1
ATOM 628 C CA . ARG A 1 79 ? -12.167 3.536 5.526 1.00 87.81 79 ARG A CA 1
ATOM 629 C C . ARG A 1 79 ? -12.089 2.040 5.266 1.00 87.81 79 ARG A C 1
ATOM 631 O O . ARG A 1 79 ? -11.397 1.660 4.296 1.00 87.81 79 ARG A O 1
#

Mean predicted aligned error: 3.04 Å

Sequence (79 aa):
MQSETEIIDEMETVEEGSEVLWNGRKHTQTVVDVAENSFEVEGNRGGHYRFVPTGTDGPYLTNLNSGRDYDVDEFHFIR

Nearest PDB structures (foldseek):
  5y4o-assembly1_A  TM=5.627E-01  e=1.811E+00  Escherichia coli O157:H7
  6zye-assembly1_E  TM=4.429E-01  e=8.850E-01  Escherichia coli K-12
  6urt-assembly1_G  TM=4.812E-01  e=1.811E+00  Escherichia coli K-12
  7mie-assembly1_A  TM=3.882E-01  e=1.714E+00  Borreliella burgdorferi
  6zyd-assembly1_E  TM=4.866E-01  e=6.081E+00  Escherichia coli K-12

Secondary structure (DSSP, 8-state):
---HHHHHHHHHT--TT-EEEETT-SS-EEEEEEETTEEEEE-TTS-EEEEEEEETTEEEEEETTTTEEEE-S-EEE--

Organism: NCBI:txid1073996

Foldseek 3Di:
DDDLVVQLVQVVPDDAQWWKDFDPDPGTWGWHDDDPQWTWTQDPVRFIKIWGQDDPVGIWIAGPVVRDIDDTPTMDTDD

Radius of gyration: 11.2 Å; Cα contacts (8 Å, |Δi|>4): 168; chains: 1; bounding box: 27×26×26 Å